Protein AF-A0A4Q8B826-F1 (afdb_monomer_lite)

pLDDT: mean 79.91, std 12.74, range [41.88, 95.56]

Organism: NCBI:txid1077942

Structure (mmCIF, N/CA/C/O backbone):
data_AF-A0A4Q8B826-F1
#
_entry.id   AF-A0A4Q8B826-F1
#
loop_
_atom_site.group_PDB
_atom_site.id
_atom_site.type_symbol
_atom_site.label_atom_id
_atom_site.label_alt_id
_atom_site.label_comp_id
_atom_site.label_asym_id
_atom_site.label_entity_id
_atom_site.label_seq_id
_atom_site.pdbx_PDB_ins_code
_atom_site.Cartn_x
_atom_site.Cartn_y
_atom_site.Cartn_z
_atom_site.occupancy
_atom_site.B_iso_or_equiv
_atom_site.auth_seq_id
_atom_site.auth_comp_id
_atom_site.auth_asym_id
_atom_site.auth_atom_id
_atom_site.pdbx_PDB_model_num
ATOM 1 N N . MET A 1 1 ? -20.140 -1.021 -11.319 1.00 41.88 1 MET A N 1
ATOM 2 C CA . MET A 1 1 ? -19.482 -2.138 -12.029 1.00 41.88 1 MET A CA 1
ATOM 3 C C . MET A 1 1 ? -18.362 -2.645 -11.138 1.00 41.88 1 MET A C 1
ATOM 5 O O . MET A 1 1 ? -17.386 -1.927 -10.962 1.00 41.88 1 MET A O 1
ATOM 9 N N . ALA A 1 2 ? -18.537 -3.799 -10.493 1.00 48.59 2 ALA A N 1
ATOM 10 C CA . ALA A 1 2 ? -17.478 -4.426 -9.705 1.00 48.59 2 ALA A CA 1
ATOM 11 C C . ALA A 1 2 ? -16.447 -4.988 -10.692 1.00 48.59 2 ALA A C 1
ATOM 13 O O . ALA A 1 2 ? -16.637 -6.065 -11.249 1.00 48.59 2 ALA A O 1
ATOM 14 N N . GLY A 1 3 ? -15.439 -4.174 -11.015 1.00 50.16 3 GLY A N 1
ATOM 15 C CA . GLY A 1 3 ? -14.334 -4.577 -11.875 1.00 50.16 3 GLY A CA 1
ATOM 16 C C . GLY A 1 3 ? -13.639 -5.783 -11.259 1.00 50.16 3 GLY A C 1
ATOM 17 O O . GLY A 1 3 ? -13.372 -5.789 -10.063 1.00 50.16 3 GLY A O 1
ATOM 18 N N . ASP A 1 4 ? -13.427 -6.794 -12.086 1.00 57.16 4 ASP A N 1
ATOM 19 C CA . ASP A 1 4 ? -12.924 -8.131 -11.790 1.00 57.16 4 ASP A CA 1
ATOM 20 C C . ASP A 1 4 ? -11.710 -8.148 -10.833 1.00 57.16 4 ASP A C 1
ATOM 22 O O . ASP A 1 4 ? -10.548 -8.127 -11.247 1.00 57.16 4 ASP A O 1
ATOM 26 N N . LEU A 1 5 ? -11.989 -8.155 -9.523 1.00 59.06 5 LEU A N 1
ATOM 27 C CA . LEU A 1 5 ? -10.986 -8.161 -8.451 1.00 59.06 5 LEU A CA 1
ATOM 28 C C . LEU A 1 5 ? -10.116 -9.426 -8.505 1.00 59.06 5 LEU A C 1
ATOM 30 O O . LEU A 1 5 ? -8.941 -9.388 -8.146 1.00 59.06 5 LEU A O 1
ATOM 34 N N . VAL A 1 6 ? -10.676 -10.531 -9.004 1.00 58.50 6 VAL A N 1
ATOM 35 C CA . VAL A 1 6 ? -9.973 -11.808 -9.171 1.00 58.50 6 VAL A CA 1
ATOM 36 C C . VAL A 1 6 ? -8.953 -11.701 -10.300 1.00 58.50 6 VAL A C 1
ATOM 38 O O . VAL A 1 6 ? -7.791 -12.071 -10.130 1.00 58.50 6 VAL A O 1
ATOM 41 N N . ALA A 1 7 ? -9.336 -11.119 -11.435 1.00 57.12 7 ALA A N 1
ATOM 42 C CA . ALA A 1 7 ? -8.402 -10.915 -12.532 1.00 57.12 7 ALA A CA 1
ATOM 43 C C . ALA A 1 7 ? -7.392 -9.783 -12.256 1.00 57.12 7 ALA A C 1
ATOM 45 O O . ALA A 1 7 ? -6.316 -9.767 -12.857 1.00 57.12 7 ALA A O 1
ATOM 46 N N . ALA A 1 8 ? -7.693 -8.846 -11.352 1.00 61.75 8 ALA A N 1
ATOM 47 C CA . ALA A 1 8 ? -6.706 -7.898 -10.833 1.00 61.75 8 ALA A CA 1
ATOM 48 C C . ALA A 1 8 ? -5.651 -8.609 -9.967 1.00 61.75 8 ALA A C 1
ATOM 50 O O . ALA A 1 8 ? -4.457 -8.366 -10.143 1.00 61.75 8 ALA A O 1
ATOM 51 N N . ARG A 1 9 ? -6.076 -9.548 -9.108 1.00 62.88 9 ARG A N 1
ATOM 52 C CA . ARG A 1 9 ? -5.180 -10.367 -8.280 1.00 62.88 9 ARG A CA 1
ATOM 53 C C . ARG A 1 9 ? -4.236 -11.229 -9.120 1.00 62.88 9 ARG A C 1
ATOM 55 O O . ARG A 1 9 ? -3.029 -11.154 -8.933 1.00 62.88 9 ARG A O 1
ATOM 62 N N . ALA A 1 10 ? -4.767 -11.969 -10.095 1.00 59.25 10 ALA A N 1
ATOM 63 C CA . ALA A 1 10 ? -3.957 -12.844 -10.948 1.00 59.25 10 ALA A CA 1
ATOM 64 C C . ALA A 1 10 ? -2.914 -12.074 -11.783 1.00 59.25 10 ALA A C 1
ATOM 66 O O . ALA A 1 10 ? -1.791 -12.541 -11.969 1.00 59.25 10 ALA A O 1
ATOM 67 N N . ARG A 1 11 ? -3.258 -10.867 -12.257 1.00 61.69 11 ARG A N 1
ATOM 68 C CA . ARG A 1 11 ? -2.311 -9.993 -12.971 1.00 61.69 11 ARG A CA 1
ATOM 69 C C . ARG A 1 11 ? -1.237 -9.421 -12.048 1.00 61.69 11 ARG A C 1
ATOM 71 O O . ARG A 1 11 ? -0.113 -9.223 -12.495 1.00 61.69 11 ARG A O 1
ATOM 78 N N . GLN A 1 12 ? -1.568 -9.167 -10.783 1.00 66.62 12 GLN A N 1
ATOM 79 C CA . GLN A 1 12 ? -0.601 -8.699 -9.792 1.00 66.62 12 GLN A CA 1
ATOM 80 C C . GLN A 1 12 ? 0.387 -9.782 -9.376 1.00 66.62 12 GLN A C 1
ATOM 82 O O . GLN A 1 12 ? 1.568 -9.470 -9.278 1.00 66.62 12 GLN A O 1
ATOM 87 N N . ASP A 1 13 ? -0.057 -11.027 -9.188 1.00 65.44 13 ASP A N 1
ATOM 88 C CA . ASP A 1 13 ? 0.852 -12.128 -8.844 1.00 65.44 13 ASP A CA 1
ATOM 89 C C . ASP A 1 13 ? 1.878 -12.363 -9.968 1.00 65.44 13 ASP A C 1
ATOM 91 O O . ASP A 1 13 ? 3.080 -12.346 -9.709 1.00 65.44 13 ASP A O 1
ATOM 95 N N . GLN A 1 14 ? 1.441 -12.422 -11.235 1.00 62.41 14 GLN A N 1
ATOM 96 C CA . GLN A 1 14 ? 2.369 -12.516 -12.374 1.00 62.41 14 GLN A CA 1
ATOM 97 C C . GLN A 1 14 ? 3.302 -11.304 -12.492 1.00 62.41 14 GLN A C 1
ATOM 99 O O . GLN A 1 14 ? 4.492 -11.465 -12.762 1.00 62.41 14 GLN A O 1
ATOM 104 N N . ALA A 1 15 ? 2.790 -10.084 -12.301 1.00 68.44 15 ALA A N 1
ATOM 105 C CA . ALA A 1 15 ? 3.617 -8.881 -12.363 1.00 68.44 15 ALA A CA 1
ATOM 106 C C . ALA A 1 15 ? 4.673 -8.854 -11.248 1.00 68.44 15 ALA A C 1
ATOM 108 O O . ALA A 1 15 ? 5.797 -8.419 -11.484 1.00 68.44 15 ALA A O 1
ATOM 109 N N . LEU A 1 16 ? 4.332 -9.342 -10.053 1.00 67.25 16 LEU A N 1
ATOM 110 C CA . LEU A 1 16 ? 5.243 -9.417 -8.918 1.00 67.25 16 LEU A CA 1
ATOM 111 C C . LEU A 1 16 ? 6.332 -10.471 -9.135 1.00 67.25 16 LEU A C 1
ATOM 113 O O . LEU A 1 16 ? 7.500 -10.175 -8.897 1.00 67.25 16 LEU A O 1
ATOM 117 N N . GLU A 1 17 ? 5.980 -11.661 -9.628 1.00 67.81 17 GLU A N 1
ATOM 118 C CA . GLU A 1 17 ? 6.963 -12.700 -9.964 1.00 67.81 17 GLU A CA 1
ATOM 119 C C . GLU A 1 17 ? 7.963 -12.209 -11.020 1.00 67.81 17 GLU A C 1
ATOM 121 O O . GLU A 1 17 ? 9.175 -12.367 -10.858 1.00 67.81 17 GLU A O 1
ATOM 126 N N . LEU A 1 18 ? 7.470 -11.538 -12.066 1.00 67.00 18 LEU A N 1
ATOM 127 C CA . LEU A 1 18 ? 8.316 -10.978 -13.121 1.00 67.00 18 LEU A CA 1
ATOM 128 C C . LEU A 1 18 ? 9.196 -9.822 -12.616 1.00 67.00 18 LEU A C 1
ATOM 130 O O . LEU A 1 18 ? 10.370 -9.754 -12.975 1.00 67.00 18 LEU A O 1
ATOM 134 N N . ALA A 1 19 ? 8.662 -8.937 -11.769 1.00 66.31 19 ALA A N 1
ATOM 135 C CA . ALA A 1 19 ? 9.389 -7.776 -11.250 1.00 66.31 19 ALA A CA 1
ATOM 136 C C . ALA A 1 19 ? 10.462 -8.152 -10.212 1.00 66.31 19 ALA A C 1
ATOM 138 O O . ALA A 1 19 ? 11.543 -7.566 -10.178 1.00 66.31 19 ALA A O 1
ATOM 139 N N . VAL A 1 20 ? 10.200 -9.163 -9.379 1.00 64.19 20 VAL A N 1
ATOM 140 C CA . VAL A 1 20 ? 11.198 -9.697 -8.436 1.00 64.19 20 VAL A CA 1
ATOM 141 C C . VAL A 1 20 ? 12.323 -10.401 -9.196 1.00 64.19 20 VAL A C 1
ATOM 143 O O . VAL A 1 20 ? 13.492 -10.226 -8.854 1.00 64.19 20 VAL A O 1
ATOM 146 N N . GLY A 1 21 ? 11.992 -11.123 -10.273 1.00 61.44 21 GLY A N 1
ATOM 147 C CA . GLY A 1 21 ? 12.979 -11.719 -11.174 1.00 61.44 21 GLY A CA 1
ATOM 148 C C . GLY A 1 21 ? 13.819 -10.696 -11.949 1.00 61.44 21 GLY A C 1
ATOM 149 O O . GLY A 1 21 ? 14.959 -10.996 -12.298 1.00 61.44 21 GLY A O 1
ATOM 150 N N . SER A 1 22 ? 13.297 -9.487 -12.193 1.00 65.69 22 SER A N 1
ATOM 151 C CA . SER A 1 22 ? 14.009 -8.433 -12.930 1.00 65.69 22 SER A CA 1
ATOM 152 C C . SER A 1 22 ? 14.933 -7.570 -12.063 1.00 65.69 22 SER A C 1
ATOM 154 O O . SER A 1 22 ? 15.727 -6.812 -12.615 1.00 65.69 22 SER A O 1
ATOM 156 N N . GLN A 1 23 ? 14.835 -7.662 -10.729 1.00 67.81 23 GLN A N 1
ATOM 157 C CA . GLN A 1 23 ? 15.528 -6.788 -9.767 1.00 67.81 23 GLN A CA 1
ATOM 158 C C . GLN A 1 23 ? 15.354 -5.277 -10.043 1.00 67.81 23 GLN A C 1
ATOM 160 O O . GLN A 1 23 ? 16.203 -4.458 -9.688 1.00 67.81 23 GLN A O 1
ATOM 165 N N . ASP A 1 24 ? 14.233 -4.890 -10.655 1.00 78.25 24 ASP A N 1
ATOM 166 C CA . ASP A 1 24 ? 13.956 -3.505 -11.038 1.00 78.25 24 ASP A CA 1
ATOM 167 C C . ASP A 1 24 ? 13.135 -2.809 -9.939 1.00 78.25 24 ASP A C 1
ATOM 169 O O . ASP A 1 24 ? 11.914 -2.958 -9.841 1.00 78.25 24 ASP A O 1
ATOM 173 N N . ALA A 1 25 ? 13.823 -2.070 -9.063 1.00 76.31 25 ALA A N 1
ATOM 174 C CA . ALA A 1 25 ? 13.207 -1.405 -7.914 1.00 76.31 25 ALA A CA 1
ATOM 175 C C . ALA A 1 25 ? 12.077 -0.414 -8.279 1.00 76.31 25 ALA A C 1
ATOM 177 O O . ALA A 1 25 ? 11.044 -0.439 -7.603 1.00 76.31 25 ALA A O 1
ATOM 178 N N . PRO A 1 26 ? 12.199 0.422 -9.329 1.00 77.81 26 PRO A N 1
ATOM 179 C CA . PRO A 1 26 ? 11.078 1.193 -9.867 1.00 77.81 26 PRO A CA 1
ATOM 180 C C . PRO A 1 26 ? 9.843 0.353 -10.219 1.00 77.81 26 PRO A C 1
ATOM 182 O O . PRO A 1 26 ? 8.732 0.708 -9.820 1.00 77.81 26 PRO A O 1
ATOM 185 N N . VAL A 1 27 ? 10.023 -0.765 -10.930 1.00 81.88 27 VAL A N 1
ATOM 186 C CA . VAL A 1 27 ? 8.904 -1.629 -11.344 1.00 81.88 27 VAL A CA 1
ATOM 187 C C . VAL A 1 27 ? 8.243 -2.276 -10.130 1.00 81.88 27 VAL A C 1
ATOM 189 O O . VAL A 1 27 ? 7.019 -2.228 -9.997 1.00 81.88 27 VAL A O 1
ATOM 192 N N . VAL A 1 28 ? 9.035 -2.817 -9.202 1.00 83.19 28 VAL A N 1
ATOM 193 C CA . VAL A 1 28 ? 8.514 -3.425 -7.967 1.00 83.19 28 VAL A CA 1
ATOM 194 C C . VAL A 1 28 ? 7.757 -2.398 -7.119 1.00 83.19 28 VAL A C 1
ATOM 196 O O . VAL A 1 28 ? 6.677 -2.698 -6.611 1.00 83.19 28 VAL A O 1
ATOM 199 N N . GLY A 1 29 ? 8.259 -1.164 -7.019 1.00 84.94 29 GLY A N 1
ATOM 200 C CA . GLY A 1 29 ? 7.564 -0.069 -6.341 1.00 84.94 29 GLY A CA 1
ATOM 201 C C . GLY A 1 29 ? 6.185 0.226 -6.944 1.00 84.94 29 GLY A C 1
ATOM 202 O O . GLY A 1 29 ? 5.204 0.340 -6.208 1.00 84.94 29 GLY A O 1
ATOM 203 N N . ALA A 1 30 ? 6.082 0.288 -8.274 1.00 84.69 30 ALA A N 1
ATOM 204 C CA . ALA A 1 30 ? 4.809 0.509 -8.961 1.00 84.69 30 ALA A CA 1
ATOM 205 C C . ALA A 1 30 ? 3.816 -0.649 -8.752 1.00 84.69 30 ALA A C 1
ATOM 207 O O . ALA A 1 30 ? 2.633 -0.407 -8.498 1.00 84.69 30 ALA A O 1
ATOM 208 N N . VAL A 1 31 ? 4.293 -1.901 -8.789 1.00 86.06 31 VAL A N 1
ATOM 209 C CA . VAL A 1 31 ? 3.460 -3.079 -8.494 1.00 86.06 31 VAL A CA 1
ATOM 210 C C . VAL A 1 31 ? 2.899 -2.994 -7.074 1.00 86.06 31 VAL A C 1
ATOM 212 O O . VAL A 1 31 ? 1.692 -3.142 -6.897 1.00 86.06 31 VAL A O 1
ATOM 215 N N . LEU A 1 32 ? 3.727 -2.677 -6.073 1.00 87.88 32 LEU A N 1
ATOM 216 C CA . LEU A 1 32 ? 3.291 -2.556 -4.676 1.00 87.88 32 LEU A CA 1
ATOM 217 C C . LEU A 1 32 ? 2.200 -1.490 -4.477 1.00 87.88 32 LEU A C 1
ATOM 219 O O . LEU A 1 32 ? 1.267 -1.716 -3.705 1.00 87.88 32 LEU A O 1
ATOM 223 N N . VAL A 1 33 ? 2.251 -0.367 -5.203 1.00 89.94 33 VAL A N 1
ATOM 224 C CA . VAL A 1 33 ? 1.171 0.641 -5.177 1.00 89.94 33 VAL A CA 1
ATOM 225 C C . VAL A 1 33 ? -0.123 0.092 -5.784 1.00 89.94 33 VAL A C 1
ATOM 227 O O . VAL A 1 33 ? -1.200 0.301 -5.223 1.00 89.94 33 VAL A O 1
ATOM 230 N N . GLY A 1 34 ? -0.042 -0.650 -6.891 1.00 88.44 34 GLY A N 1
ATOM 231 C CA . GLY A 1 34 ? -1.213 -1.314 -7.470 1.00 88.44 34 GLY A CA 1
ATOM 232 C C . GLY A 1 34 ? -1.837 -2.326 -6.504 1.00 88.44 34 GLY A C 1
ATOM 233 O O . GLY A 1 34 ? -3.060 -2.396 -6.364 1.00 88.44 34 GLY A O 1
ATOM 234 N N . VAL A 1 35 ? -1.005 -3.091 -5.796 1.00 88.19 35 VAL A N 1
ATOM 235 C CA . VAL A 1 35 ? -1.450 -4.045 -4.771 1.00 88.19 35 VAL A CA 1
ATOM 236 C C . VAL A 1 35 ? -2.104 -3.318 -3.588 1.00 88.19 35 VAL A C 1
ATOM 238 O O . VAL A 1 35 ? -3.121 -3.779 -3.070 1.00 88.19 35 VAL A O 1
ATOM 241 N N . ALA A 1 36 ? -1.593 -2.149 -3.196 1.00 89.94 36 ALA A N 1
ATOM 242 C CA . ALA A 1 36 ? -2.212 -1.319 -2.165 1.00 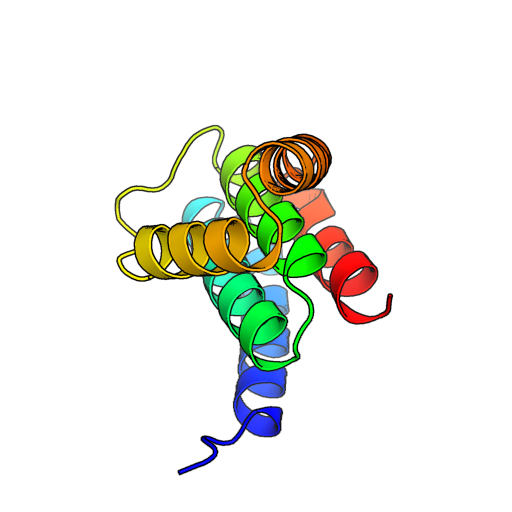89.94 36 ALA A CA 1
ATOM 243 C C . ALA A 1 36 ? -3.624 -0.835 -2.564 1.00 89.94 36 ALA A C 1
ATOM 245 O O . ALA A 1 36 ? -4.532 -0.861 -1.732 1.00 89.94 36 ALA A O 1
ATOM 246 N N . ASP A 1 37 ? -3.852 -0.467 -3.832 1.00 89.75 37 ASP A N 1
ATOM 247 C CA . ASP A 1 37 ? -5.203 -0.145 -4.328 1.00 89.75 37 ASP A CA 1
ATOM 248 C C . ASP A 1 37 ? -6.149 -1.353 -4.241 1.00 89.75 37 ASP A C 1
ATOM 250 O O . ASP A 1 37 ? -7.310 -1.208 -3.853 1.00 89.75 37 ASP A O 1
ATOM 254 N N . LEU A 1 38 ? -5.658 -2.560 -4.548 1.00 87.12 38 LEU A N 1
ATOM 255 C CA . LEU A 1 38 ? -6.446 -3.784 -4.382 1.00 87.12 38 LEU A CA 1
ATOM 256 C C . LEU A 1 38 ? -6.804 -4.017 -2.907 1.00 87.12 38 LEU A C 1
ATOM 258 O O . LEU A 1 38 ? -7.963 -4.298 -2.605 1.00 87.12 38 LEU A O 1
ATOM 262 N N . ALA A 1 39 ? -5.851 -3.850 -1.987 1.00 87.88 39 ALA A N 1
ATOM 263 C CA . ALA A 1 39 ? -6.095 -3.992 -0.552 1.00 87.88 39 ALA A CA 1
ATOM 264 C C . ALA A 1 39 ? -7.188 -3.028 -0.049 1.00 87.88 39 ALA A C 1
ATOM 266 O O . ALA A 1 39 ? -8.054 -3.439 0.726 1.00 87.88 39 ALA A O 1
ATOM 267 N N . LEU A 1 40 ? -7.230 -1.786 -0.549 1.00 88.94 40 LEU A N 1
ATOM 268 C CA . LEU A 1 40 ? -8.323 -0.850 -0.249 1.00 88.94 40 LEU A CA 1
ATOM 269 C C . LEU A 1 40 ? -9.677 -1.352 -0.746 1.00 88.94 40 LEU A C 1
ATOM 271 O O . LEU A 1 40 ? -10.658 -1.311 -0.007 1.00 88.94 40 LEU A O 1
ATOM 275 N N . ARG A 1 41 ? -9.741 -1.861 -1.982 1.00 86.69 41 ARG A N 1
ATOM 276 C CA . ARG A 1 41 ? -10.983 -2.409 -2.556 1.00 86.69 41 ARG A CA 1
ATOM 277 C C . ARG A 1 41 ? -11.486 -3.640 -1.805 1.00 86.69 41 ARG A C 1
ATOM 279 O O . ARG A 1 41 ? -12.684 -3.902 -1.814 1.00 86.69 41 ARG A O 1
ATOM 286 N N . LEU A 1 42 ? -10.583 -4.368 -1.150 1.00 86.00 42 LEU A N 1
ATOM 287 C CA . LEU A 1 42 ? -10.890 -5.502 -0.277 1.00 86.00 42 LEU A CA 1
ATOM 288 C C . LEU A 1 42 ? -11.226 -5.086 1.167 1.00 86.00 42 LEU A C 1
ATOM 290 O O . LEU A 1 42 ? -11.417 -5.954 2.015 1.00 86.00 42 LEU A O 1
ATOM 294 N N . GLY A 1 43 ? -11.297 -3.783 1.468 1.00 88.75 43 GLY A N 1
ATOM 295 C CA . GLY A 1 43 ? -11.620 -3.282 2.806 1.00 88.75 43 GLY A CA 1
ATOM 296 C C . GLY A 1 43 ? -10.478 -3.423 3.813 1.00 88.75 43 GLY A C 1
ATOM 297 O O . GLY A 1 43 ? -10.727 -3.460 5.015 1.00 88.75 43 GLY A O 1
ATOM 298 N N . ARG A 1 44 ? -9.224 -3.502 3.347 1.00 90.69 44 ARG A N 1
ATOM 299 C CA . ARG A 1 44 ? -8.025 -3.662 4.185 1.00 90.69 44 ARG A CA 1
ATOM 300 C C . ARG A 1 44 ? -7.123 -2.423 4.116 1.00 90.69 44 ARG A C 1
ATOM 302 O O . ARG A 1 44 ? -6.038 -2.466 3.533 1.00 90.69 44 ARG A O 1
ATOM 309 N N . PRO A 1 45 ? -7.527 -1.290 4.707 1.00 92.06 45 PRO A N 1
ATOM 310 C CA . PRO A 1 45 ? -6.781 -0.044 4.567 1.00 92.06 45 PRO A CA 1
ATOM 311 C C . PRO A 1 45 ? -5.427 -0.054 5.299 1.00 92.06 45 PRO A C 1
ATOM 313 O O . PRO A 1 45 ? -4.461 0.507 4.786 1.00 92.06 45 PRO A O 1
ATOM 316 N N . ALA A 1 46 ? -5.293 -0.758 6.432 1.00 92.00 46 ALA A N 1
ATOM 317 C CA . ALA A 1 46 ? -4.003 -0.913 7.126 1.00 92.00 46 ALA A CA 1
ATOM 318 C C . ALA A 1 46 ? -2.979 -1.694 6.284 1.00 92.00 46 ALA A C 1
ATOM 320 O O . ALA A 1 46 ? -1.791 -1.367 6.256 1.00 92.00 46 ALA A O 1
ATOM 321 N N . ALA A 1 47 ? -3.458 -2.702 5.555 1.00 91.00 47 ALA A N 1
ATOM 322 C CA . ALA A 1 47 ? -2.666 -3.460 4.601 1.00 91.00 47 ALA A CA 1
ATOM 323 C C . ALA A 1 47 ? -2.202 -2.571 3.433 1.00 91.00 47 ALA A C 1
ATOM 325 O O . ALA A 1 47 ? -1.021 -2.560 3.083 1.00 91.00 47 ALA A O 1
ATOM 326 N N . ALA A 1 48 ? -3.103 -1.747 2.891 1.00 93.19 48 ALA A N 1
ATOM 327 C CA . ALA A 1 48 ? -2.760 -0.776 1.856 1.00 93.19 48 ALA A CA 1
ATOM 328 C C . ALA A 1 48 ? -1.668 0.209 2.315 1.00 93.19 48 ALA A C 1
ATOM 330 O O . ALA A 1 48 ? -0.688 0.417 1.600 1.00 93.19 48 ALA A O 1
ATOM 331 N N . ALA A 1 49 ? -1.781 0.763 3.527 1.00 94.00 49 ALA A N 1
ATOM 332 C CA . ALA A 1 49 ? -0.783 1.678 4.083 1.00 94.00 49 ALA A CA 1
ATOM 333 C C . ALA A 1 49 ? 0.602 1.018 4.235 1.00 94.00 49 ALA A C 1
ATOM 335 O O . ALA A 1 49 ? 1.609 1.602 3.826 1.00 94.00 49 ALA A O 1
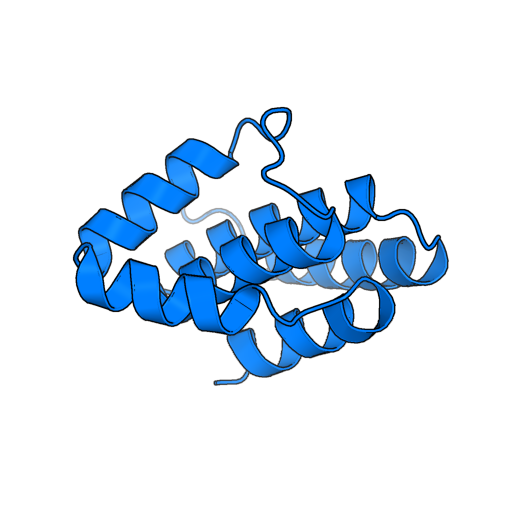ATOM 336 N N . ARG A 1 50 ? 0.663 -0.230 4.726 1.00 94.06 50 ARG A N 1
ATOM 337 C CA . ARG A 1 50 ? 1.914 -1.012 4.801 1.00 94.06 50 ARG A CA 1
ATOM 338 C C . ARG A 1 50 ? 2.555 -1.216 3.430 1.00 94.06 50 ARG A C 1
ATOM 340 O O . ARG A 1 50 ? 3.763 -1.043 3.291 1.00 94.06 50 ARG A O 1
ATOM 347 N N . LEU A 1 51 ? 1.762 -1.534 2.408 1.00 92.25 51 LEU A N 1
ATOM 348 C CA . LEU A 1 51 ? 2.256 -1.723 1.039 1.00 92.25 51 LEU A CA 1
ATOM 349 C C . LEU A 1 51 ? 2.784 -0.420 0.414 1.00 92.25 51 LEU A C 1
ATOM 351 O O . LEU A 1 51 ? 3.789 -0.451 -0.294 1.00 92.25 51 LEU A O 1
ATOM 355 N N . LEU A 1 52 ? 2.180 0.734 0.720 1.00 91.88 52 LEU A N 1
ATOM 356 C CA . LEU A 1 52 ? 2.710 2.045 0.314 1.00 91.88 52 LEU A CA 1
ATOM 357 C C . LEU A 1 52 ? 4.051 2.369 0.995 1.00 91.88 52 LEU A C 1
ATOM 359 O O . LEU A 1 52 ? 4.964 2.916 0.361 1.00 91.88 52 LEU A O 1
ATOM 363 N N . GLY A 1 53 ? 4.191 1.999 2.269 1.00 91.38 53 GLY A N 1
ATOM 364 C CA . GLY A 1 53 ? 5.465 2.050 2.985 1.00 91.38 53 GLY A CA 1
ATOM 365 C C . GLY A 1 53 ? 6.514 1.156 2.324 1.00 91.38 53 GLY A C 1
ATOM 366 O O . GLY A 1 53 ? 7.624 1.608 2.049 1.00 91.38 53 GLY A O 1
ATOM 367 N N . ALA A 1 54 ? 6.138 -0.076 1.970 1.00 90.94 54 ALA A N 1
ATOM 368 C CA . ALA A 1 54 ? 7.011 -1.027 1.283 1.00 90.94 54 ALA A CA 1
ATOM 369 C C . ALA A 1 54 ? 7.476 -0.512 -0.083 1.00 90.94 54 ALA A C 1
ATOM 371 O O . ALA A 1 54 ? 8.670 -0.550 -0.372 1.00 90.94 54 ALA A O 1
ATOM 372 N N . ALA A 1 55 ? 6.568 0.049 -0.889 1.00 89.00 55 ALA A N 1
ATOM 373 C CA . ALA A 1 55 ? 6.906 0.662 -2.176 1.00 89.00 55 ALA A CA 1
ATOM 374 C C . ALA A 1 55 ? 7.966 1.763 -2.021 1.00 89.00 55 ALA A C 1
ATOM 376 O O . ALA A 1 55 ? 8.888 1.877 -2.826 1.00 89.00 55 ALA A O 1
ATOM 377 N N . THR A 1 56 ? 7.856 2.548 -0.949 1.00 89.56 56 THR A N 1
ATOM 378 C CA . THR A 1 56 ? 8.804 3.617 -0.614 1.00 89.56 56 THR A CA 1
ATOM 379 C C . THR A 1 56 ? 10.148 3.056 -0.145 1.00 89.56 56 THR A C 1
ATOM 381 O O . THR A 1 56 ? 11.192 3.522 -0.598 1.00 89.56 56 THR A O 1
ATOM 384 N N . GLY A 1 57 ? 10.138 2.037 0.720 1.00 87.31 57 GLY A N 1
ATOM 385 C CA . GLY A 1 57 ? 11.345 1.371 1.215 1.00 87.31 57 GLY A CA 1
ATOM 386 C C . GLY A 1 57 ? 12.144 0.682 0.105 1.00 87.31 57 GLY A C 1
ATOM 387 O O . GLY A 1 57 ? 13.358 0.855 0.028 1.00 87.31 57 GLY A O 1
ATOM 388 N N . VAL A 1 58 ? 11.460 -0.019 -0.806 1.00 85.25 58 VAL A N 1
ATOM 389 C CA . VAL A 1 58 ? 12.066 -0.693 -1.969 1.00 85.25 58 VAL A CA 1
ATOM 390 C C . VAL A 1 58 ? 12.754 0.300 -2.902 1.00 85.25 58 VAL A C 1
ATOM 392 O O . VAL A 1 58 ? 13.846 0.023 -3.393 1.00 85.25 58 VAL A O 1
ATOM 395 N N . ARG A 1 59 ? 12.142 1.465 -3.138 1.00 79.25 59 ARG A N 1
ATOM 396 C CA . ARG A 1 59 ? 12.695 2.481 -4.042 1.00 79.25 59 ARG A CA 1
ATOM 397 C C . ARG A 1 59 ? 13.747 3.384 -3.390 1.00 79.25 59 ARG A C 1
ATOM 399 O O . ARG A 1 59 ? 14.412 4.134 -4.099 1.00 79.25 59 ARG A O 1
ATOM 406 N N . GLY A 1 60 ? 13.856 3.366 -2.060 1.00 77.69 60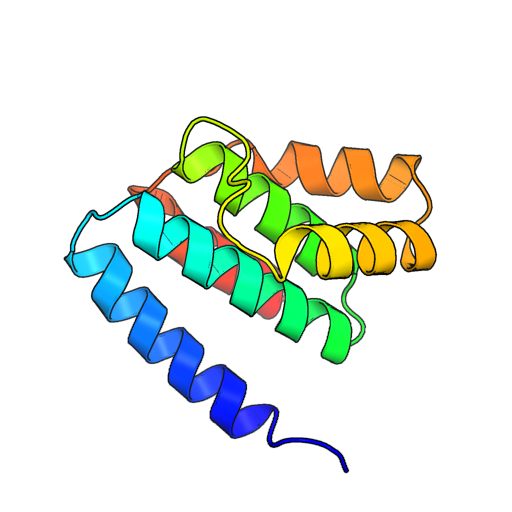 GLY A N 1
ATOM 407 C CA . GLY A 1 60 ? 14.669 4.311 -1.288 1.00 77.69 60 GLY A CA 1
ATOM 408 C C . GLY A 1 60 ? 14.059 5.715 -1.158 1.00 77.69 60 GLY A C 1
ATOM 409 O O . GLY A 1 60 ? 14.759 6.645 -0.765 1.00 77.69 60 GLY A O 1
ATOM 410 N N . GLY A 1 61 ? 12.775 5.893 -1.488 1.00 71.25 61 GLY A N 1
ATOM 411 C CA . GLY A 1 61 ? 12.080 7.182 -1.430 1.00 71.25 61 GLY A CA 1
ATOM 412 C C . GLY A 1 61 ? 10.694 7.169 -2.095 1.00 71.25 61 GLY A C 1
ATOM 413 O O . GLY A 1 61 ? 10.335 6.188 -2.752 1.00 71.25 61 GLY A O 1
ATOM 414 N N . PRO A 1 62 ? 9.877 8.228 -1.914 1.00 64.19 62 PRO A N 1
ATOM 415 C CA . PRO A 1 62 ? 8.541 8.304 -2.498 1.00 64.19 62 PRO A CA 1
ATOM 416 C C . PRO A 1 62 ? 8.600 8.332 -4.026 1.00 64.19 62 PRO A C 1
ATOM 418 O O . PRO A 1 62 ? 9.340 9.117 -4.619 1.00 64.19 62 PRO A O 1
ATOM 421 N N . ASP A 1 63 ? 7.785 7.498 -4.668 1.00 72.25 63 ASP A N 1
ATOM 422 C CA . ASP A 1 63 ? 7.629 7.523 -6.120 1.00 72.25 63 ASP A CA 1
ATOM 423 C C . ASP A 1 63 ? 6.506 8.476 -6.528 1.00 72.25 63 ASP A C 1
ATOM 425 O O . ASP A 1 63 ? 5.324 8.146 -6.418 1.00 72.25 63 ASP A O 1
ATOM 429 N N . HIS A 1 64 ? 6.875 9.654 -7.020 1.00 69.81 64 HIS A N 1
ATOM 430 C CA . HIS A 1 64 ? 5.917 10.639 -7.521 1.00 69.81 64 HIS A CA 1
ATOM 431 C C . HIS 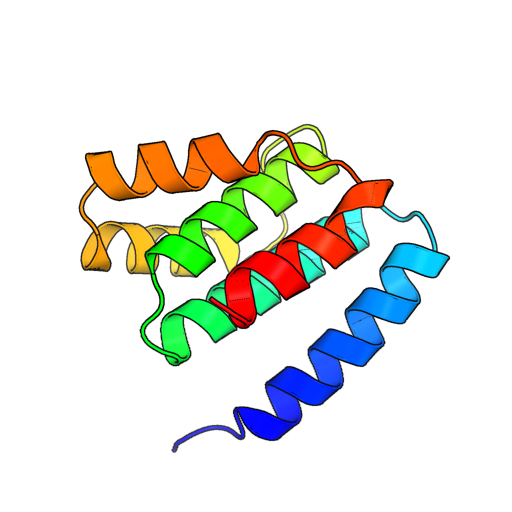A 1 64 ? 5.448 10.362 -8.957 1.00 69.81 64 HIS A C 1
ATOM 433 O O . HIS A 1 64 ? 4.524 11.022 -9.426 1.00 69.81 64 HIS A O 1
ATOM 439 N N . SER A 1 65 ? 6.057 9.403 -9.664 1.00 72.69 65 SER A N 1
ATOM 440 C CA . SER A 1 65 ? 5.664 9.048 -11.036 1.00 72.69 65 SER A CA 1
ATOM 441 C C . SER A 1 65 ? 4.440 8.130 -11.093 1.00 72.69 65 SER A C 1
ATOM 443 O O . SER A 1 65 ? 3.776 8.040 -12.126 1.00 72.69 65 SER A O 1
ATOM 445 N N . VAL A 1 66 ? 4.092 7.487 -9.974 1.00 73.62 66 VAL A N 1
ATOM 446 C CA . VAL A 1 66 ? 2.927 6.603 -9.883 1.00 73.62 66 VAL A CA 1
ATOM 447 C C . VAL A 1 66 ? 1.681 7.431 -9.577 1.00 73.62 66 VAL A C 1
ATOM 449 O O . VAL A 1 66 ? 1.408 7.775 -8.428 1.00 73.62 66 VAL A O 1
ATOM 452 N N . LEU A 1 67 ? 0.906 7.730 -10.620 1.00 73.75 67 LEU A N 1
ATOM 453 C CA . LEU A 1 67 ? -0.285 8.589 -10.554 1.00 73.75 67 LEU A CA 1
ATOM 454 C C . LEU A 1 67 ? -1.360 8.092 -9.577 1.00 73.75 67 LEU A C 1
ATOM 456 O O . LEU A 1 67 ? -2.088 8.899 -9.003 1.00 73.75 67 LEU A O 1
ATOM 460 N N . ASP A 1 68 ? -1.449 6.780 -9.359 1.00 77.06 68 ASP A N 1
ATOM 461 C CA . ASP A 1 68 ? -2.412 6.200 -8.421 1.00 77.06 68 ASP A CA 1
ATOM 462 C C . ASP A 1 68 ? -2.012 6.379 -6.951 1.00 77.06 68 ASP A C 1
ATOM 464 O O . ASP A 1 68 ? -2.880 6.348 -6.076 1.00 77.06 68 ASP A O 1
ATOM 468 N N . ARG A 1 69 ? -0.727 6.615 -6.652 1.00 81.62 69 ARG A N 1
ATOM 469 C CA . ARG A 1 69 ? -0.226 6.665 -5.272 1.00 81.62 69 ARG A CA 1
ATOM 470 C C . ARG A 1 69 ? -0.956 7.707 -4.412 1.00 81.62 69 ARG A C 1
ATOM 472 O O . ARG A 1 69 ? -1.449 7.311 -3.358 1.00 81.62 69 ARG A O 1
ATOM 479 N N . PRO A 1 70 ? -1.099 8.987 -4.814 1.00 87.50 70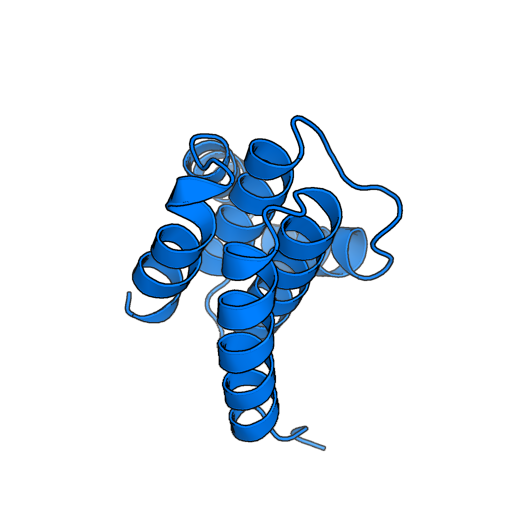 PRO A N 1
ATOM 480 C CA . PRO A 1 70 ? -1.782 9.984 -3.985 1.00 87.50 70 PRO A CA 1
ATOM 481 C C . PRO A 1 70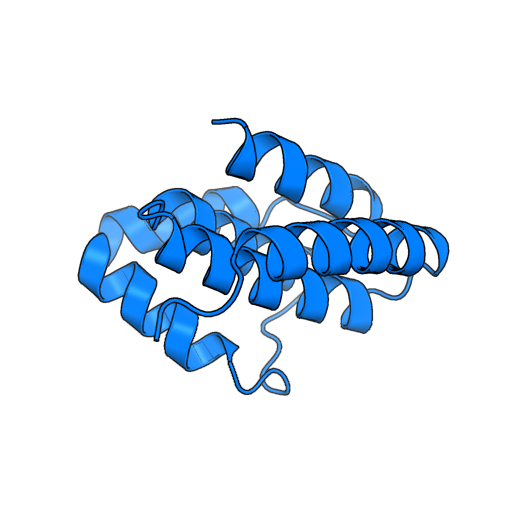 ? -3.241 9.621 -3.687 1.00 87.50 70 PRO A C 1
ATOM 483 O O . PRO A 1 70 ? -3.723 9.862 -2.583 1.00 87.50 70 PRO A O 1
ATOM 486 N N . ARG A 1 71 ? -3.938 9.001 -4.651 1.00 89.50 71 ARG A N 1
ATOM 487 C CA . ARG A 1 71 ? -5.330 8.562 -4.482 1.00 89.50 71 ARG A CA 1
ATOM 488 C C . ARG A 1 71 ? -5.438 7.437 -3.453 1.00 89.50 71 ARG A C 1
ATOM 490 O O . ARG A 1 71 ? -6.316 7.484 -2.596 1.00 89.50 71 ARG A O 1
ATOM 497 N N . VAL A 1 72 ? -4.556 6.439 -3.536 1.00 89.69 72 VAL A N 1
ATOM 498 C CA . VAL A 1 72 ? -4.509 5.311 -2.590 1.00 89.69 72 VAL A CA 1
ATOM 499 C C . VAL A 1 72 ? -4.128 5.804 -1.192 1.00 89.69 72 VAL A C 1
ATOM 501 O O . VAL A 1 72 ? -4.740 5.396 -0.210 1.00 89.69 72 VAL A O 1
ATOM 504 N N . GLU A 1 73 ? -3.172 6.727 -1.091 1.00 90.44 73 GLU A N 1
ATOM 505 C CA . GLU A 1 73 ? -2.730 7.300 0.184 1.00 90.44 73 GLU A CA 1
ATOM 506 C C . GLU A 1 73 ? -3.855 8.079 0.882 1.00 90.44 73 GLU A C 1
ATOM 508 O O . GLU A 1 73 ? -4.114 7.871 2.065 1.00 90.44 73 GLU A O 1
ATOM 513 N N . ALA A 1 74 ? -4.573 8.926 0.138 1.00 92.12 74 ALA A N 1
ATOM 514 C CA . ALA A 1 74 ? -5.715 9.669 0.661 1.00 92.12 74 ALA A CA 1
ATOM 515 C C . ALA A 1 74 ? -6.845 8.738 1.130 1.00 92.12 74 ALA A C 1
ATOM 517 O O . ALA A 1 74 ? -7.366 8.917 2.226 1.00 92.12 74 ALA A O 1
ATOM 518 N N . ALA A 1 75 ? -7.184 7.714 0.341 1.00 92.06 75 ALA A N 1
ATOM 519 C CA . ALA A 1 75 ? -8.222 6.751 0.704 1.00 92.06 75 ALA A CA 1
ATOM 520 C C . ALA A 1 75 ? -7.843 5.898 1.930 1.00 92.06 75 ALA A C 1
ATOM 522 O O . ALA A 1 75 ? -8.697 5.594 2.759 1.00 92.06 75 ALA A O 1
ATOM 523 N N . ALA A 1 76 ? -6.566 5.529 2.075 1.00 91.69 76 ALA A N 1
ATOM 524 C CA . ALA A 1 76 ? -6.085 4.810 3.252 1.00 91.69 76 ALA A CA 1
ATOM 525 C C . ALA A 1 76 ? -6.123 5.684 4.516 1.00 91.69 76 ALA A C 1
ATOM 527 O O . ALA A 1 76 ? -6.537 5.201 5.569 1.00 91.69 76 ALA A O 1
ATOM 528 N N . ARG A 1 77 ? -5.740 6.965 4.409 1.00 94.50 77 ARG A N 1
ATOM 529 C CA . ARG A 1 77 ? -5.850 7.935 5.510 1.00 94.50 77 ARG A CA 1
ATOM 530 C C . ARG A 1 77 ? -7.292 8.188 5.924 1.00 94.50 77 ARG A C 1
ATOM 532 O O . ARG A 1 77 ? -7.570 8.197 7.114 1.00 94.50 77 ARG A O 1
ATOM 539 N N . ASP A 1 78 ? -8.200 8.357 4.968 1.00 94.69 78 ASP A N 1
ATOM 540 C CA . ASP A 1 78 ? -9.626 8.570 5.248 1.00 94.69 78 ASP A CA 1
ATOM 541 C C . ASP A 1 78 ? -10.236 7.379 6.008 1.00 94.69 78 ASP A C 1
ATOM 543 O O . ASP A 1 78 ? -10.973 7.555 6.974 1.00 94.69 78 ASP A O 1
ATOM 547 N N . ALA A 1 79 ? -9.848 6.154 5.637 1.00 93.69 79 ALA A N 1
ATOM 548 C CA . ALA A 1 79 ? -10.352 4.939 6.268 1.00 93.69 79 ALA A CA 1
ATOM 549 C C . ALA A 1 79 ? -9.741 4.626 7.651 1.00 93.69 79 ALA A C 1
ATOM 551 O O . ALA A 1 79 ? -10.389 3.960 8.457 1.00 93.69 79 ALA A O 1
ATOM 552 N N . LEU A 1 80 ? -8.496 5.040 7.922 1.00 92.69 80 LEU A N 1
ATOM 553 C CA . LEU A 1 80 ? -7.767 4.709 9.161 1.00 92.69 80 LEU A CA 1
ATOM 554 C C . LEU A 1 80 ? -7.654 5.868 10.155 1.00 92.69 80 LEU A C 1
ATOM 556 O O . LEU A 1 80 ? -7.458 5.632 11.345 1.00 92.69 80 LEU A O 1
ATOM 560 N N . GLY A 1 81 ? -7.706 7.106 9.671 1.00 95.56 81 GLY A N 1
ATOM 561 C CA . GLY A 1 81 ? -7.133 8.261 10.356 1.00 95.56 81 GLY A CA 1
ATOM 562 C C . GLY A 1 81 ? -5.610 8.359 10.184 1.00 95.56 81 GLY A C 1
ATOM 563 O O . GLY A 1 81 ? -4.932 7.402 9.799 1.00 95.56 81 GLY A O 1
ATOM 564 N N . GLU A 1 82 ? -5.059 9.542 10.472 1.00 93.62 82 GLU A N 1
ATOM 565 C CA . GLU A 1 82 ? -3.646 9.857 10.208 1.00 93.62 82 GLU A CA 1
ATOM 566 C C . GLU A 1 82 ? -2.675 9.020 11.058 1.00 93.62 82 GLU A C 1
ATOM 568 O O . GLU A 1 82 ? -1.691 8.511 10.529 1.00 93.62 82 GLU A O 1
ATOM 573 N N . GLU A 1 83 ? -2.954 8.828 12.353 1.00 94.62 83 GLU A N 1
ATOM 574 C CA . GLU A 1 83 ? -2.066 8.080 13.262 1.00 94.62 83 GLU A CA 1
ATOM 575 C C . GLU A 1 83 ? -1.934 6.608 12.853 1.00 94.62 83 GLU A C 1
ATOM 577 O O . GLU A 1 83 ? -0.827 6.118 12.628 1.00 94.62 83 GLU A O 1
ATOM 582 N N . ALA A 1 84 ? -3.060 5.913 12.673 1.00 92.69 84 ALA A N 1
ATOM 583 C CA . ALA A 1 84 ? -3.054 4.506 12.278 1.00 92.69 84 ALA A CA 1
ATOM 584 C C . ALA A 1 84 ? -2.487 4.304 10.862 1.00 92.69 84 ALA A C 1
ATOM 586 O O . ALA A 1 84 ? -1.823 3.297 10.594 1.00 92.69 84 ALA A O 1
ATOM 587 N N . PHE A 1 85 ? -2.697 5.267 9.957 1.00 94.62 85 PHE A N 1
ATOM 588 C CA . PHE A 1 85 ? -2.030 5.274 8.658 1.00 94.62 85 PHE A CA 1
ATOM 589 C C . PHE A 1 85 ? -0.507 5.384 8.811 1.00 94.62 85 PHE A C 1
ATOM 591 O O . PHE A 1 85 ? 0.219 4.586 8.217 1.00 94.62 85 PHE A O 1
ATOM 598 N N . ALA A 1 86 ? -0.020 6.339 9.608 1.00 94.81 86 ALA A N 1
ATOM 599 C CA . ALA A 1 86 ? 1.407 6.576 9.799 1.00 94.81 86 ALA A CA 1
ATOM 600 C C . ALA A 1 86 ? 2.116 5.361 10.416 1.00 94.81 86 ALA A C 1
ATOM 602 O O . ALA A 1 86 ? 3.180 4.970 9.931 1.00 94.81 86 ALA A O 1
ATOM 603 N N . GLU A 1 87 ? 1.516 4.716 11.421 1.00 95.19 87 GLU A N 1
ATOM 604 C CA . GLU A 1 87 ? 2.056 3.489 12.020 1.00 95.19 87 GLU A CA 1
ATOM 605 C C . GLU A 1 87 ? 2.142 2.343 11.006 1.00 95.19 87 GLU A C 1
ATOM 607 O O . GLU A 1 87 ? 3.183 1.693 10.862 1.00 95.19 87 GLU A O 1
ATOM 612 N N . ALA A 1 88 ? 1.058 2.105 10.263 1.00 93.69 88 ALA A N 1
ATOM 613 C CA . ALA A 1 88 ? 1.018 1.059 9.251 1.00 93.69 88 ALA A CA 1
ATOM 614 C C . ALA A 1 88 ? 2.033 1.328 8.127 1.00 93.69 88 ALA A C 1
ATOM 616 O O . ALA A 1 88 ? 2.786 0.434 7.742 1.00 93.69 88 ALA A O 1
ATOM 617 N N . TYR A 1 89 ? 2.110 2.566 7.644 1.00 93.00 89 TYR A N 1
ATOM 618 C CA . TYR A 1 89 ? 3.079 2.983 6.637 1.00 93.00 89 TYR A CA 1
ATOM 619 C C . TYR A 1 89 ? 4.523 2.808 7.123 1.00 93.00 89 TYR A C 1
ATOM 621 O O . TYR A 1 89 ? 5.351 2.245 6.403 1.00 93.00 89 TYR A O 1
ATOM 629 N N . ALA A 1 90 ? 4.827 3.212 8.360 1.00 93.06 90 ALA A N 1
ATOM 630 C CA . ALA A 1 90 ? 6.149 3.042 8.957 1.00 93.06 90 ALA A CA 1
ATOM 631 C C . ALA A 1 90 ? 6.556 1.563 9.046 1.00 93.06 90 ALA A C 1
ATOM 633 O O . ALA A 1 90 ? 7.692 1.221 8.715 1.00 93.06 90 ALA A O 1
ATOM 634 N N . GLY A 1 91 ? 5.615 0.674 9.384 1.00 90.38 91 GLY A N 1
ATOM 635 C CA . GLY A 1 91 ? 5.831 -0.776 9.367 1.00 90.38 91 GLY A CA 1
ATOM 636 C C . GLY A 1 91 ? 6.205 -1.336 7.986 1.00 90.38 91 GLY A C 1
ATOM 637 O O . GLY A 1 91 ? 6.837 -2.385 7.901 1.00 90.38 91 GLY A O 1
ATOM 638 N N . GLY A 1 92 ? 5.863 -0.629 6.904 1.00 88.81 92 GLY A N 1
ATOM 639 C CA . GLY A 1 92 ? 6.248 -0.976 5.538 1.00 88.81 92 GLY A CA 1
ATOM 640 C C . GLY A 1 92 ? 7.633 -0.477 5.107 1.00 88.81 92 GLY A C 1
ATOM 641 O O . GLY A 1 92 ? 8.242 -1.049 4.209 1.00 88.81 92 GLY A O 1
ATOM 642 N N . LEU A 1 93 ? 8.189 0.562 5.734 1.00 90.94 93 LEU A N 1
ATOM 643 C CA . LEU A 1 93 ? 9.456 1.174 5.286 1.00 90.94 93 LEU A CA 1
ATOM 644 C C . LEU A 1 93 ? 10.679 0.247 5.415 1.00 90.94 93 LEU A C 1
ATOM 646 O O . LEU A 1 93 ? 11.719 0.487 4.795 1.00 90.94 93 LEU A O 1
ATOM 650 N N . GLY A 1 94 ? 10.571 -0.814 6.216 1.00 87.50 94 GLY A N 1
ATOM 651 C CA . GLY A 1 94 ? 11.613 -1.827 6.380 1.00 87.50 94 GLY A CA 1
ATOM 652 C C . GLY A 1 94 ? 11.789 -2.754 5.175 1.00 87.50 94 GLY A C 1
ATOM 653 O O . GLY A 1 94 ? 12.842 -3.377 5.055 1.00 87.50 94 GLY A O 1
ATOM 654 N N . TYR A 1 95 ? 10.812 -2.826 4.264 1.00 86.00 95 TYR A N 1
ATOM 655 C CA . TYR A 1 95 ? 10.904 -3.714 3.109 1.00 86.00 95 TYR A CA 1
ATOM 656 C C . TYR A 1 95 ? 11.964 -3.249 2.109 1.00 86.00 95 TYR A C 1
ATOM 658 O O . TYR A 1 95 ? 12.247 -2.058 1.937 1.00 86.00 95 TYR A O 1
ATOM 666 N N . ARG A 1 96 ? 12.580 -4.231 1.465 1.00 85.25 96 ARG A N 1
ATOM 667 C CA . ARG A 1 96 ? 13.632 -4.091 0.462 1.00 85.25 96 ARG A CA 1
ATOM 668 C C . ARG A 1 96 ? 13.201 -4.846 -0.782 1.00 85.25 96 ARG A C 1
ATOM 670 O O . ARG A 1 96 ? 12.257 -5.629 -0.740 1.00 85.25 96 ARG A O 1
ATOM 677 N N . LEU A 1 97 ? 13.889 -4.605 -1.892 1.00 78.06 97 LEU A N 1
ATOM 678 C CA . LEU A 1 97 ? 13.583 -5.243 -3.172 1.00 78.06 97 LEU A CA 1
ATOM 679 C C . LEU A 1 97 ? 13.461 -6.772 -3.047 1.00 78.06 97 LEU A C 1
ATOM 681 O O . LEU A 1 97 ? 12.504 -7.362 -3.536 1.00 78.06 97 LEU A O 1
ATOM 685 N N . GLU A 1 98 ? 14.389 -7.384 -2.313 1.00 76.81 98 GLU A N 1
ATOM 686 C CA . GLU A 1 98 ? 14.426 -8.821 -2.024 1.00 76.81 98 GLU A CA 1
ATOM 687 C C . GLU A 1 98 ? 13.251 -9.323 -1.163 1.00 76.81 98 GLU A C 1
ATOM 689 O O . GLU A 1 98 ? 12.836 -10.471 -1.305 1.00 76.81 98 GLU A O 1
ATOM 694 N N . THR A 1 99 ? 12.667 -8.468 -0.315 1.00 78.50 99 THR A N 1
ATOM 695 C CA . THR A 1 99 ? 11.544 -8.813 0.575 1.00 78.50 99 THR A CA 1
ATOM 696 C C . THR A 1 99 ? 10.190 -8.304 0.072 1.00 78.50 99 THR A C 1
ATOM 698 O O . THR A 1 99 ? 9.165 -8.496 0.724 1.00 78.50 99 THR A O 1
ATOM 701 N N . ALA A 1 100 ? 10.131 -7.699 -1.118 1.00 74.25 100 ALA A N 1
ATOM 702 C CA . ALA A 1 100 ? 8.893 -7.151 -1.670 1.00 74.25 100 ALA A CA 1
ATOM 703 C C . ALA A 1 100 ? 7.816 -8.227 -1.909 1.00 74.25 100 ALA A C 1
ATOM 705 O O . ALA A 1 100 ? 6.633 -7.986 -1.668 1.00 74.25 100 ALA A O 1
ATOM 706 N N . ALA A 1 101 ? 8.217 -9.435 -2.322 1.00 71.50 101 ALA A N 1
ATOM 707 C CA . ALA A 1 101 ? 7.295 -10.559 -2.492 1.00 71.50 101 ALA A CA 1
ATOM 708 C C . ALA A 1 101 ? 6.678 -11.031 -1.165 1.00 71.50 101 ALA A C 1
ATOM 710 O O . ALA A 1 101 ? 5.528 -11.472 -1.126 1.00 71.50 101 ALA A O 1
ATOM 711 N N . GLU A 1 102 ? 7.446 -10.947 -0.078 1.00 74.31 102 GLU A N 1
ATOM 712 C CA . GLU A 1 102 ? 6.986 -11.271 1.271 1.00 74.31 102 GLU A CA 1
ATOM 713 C C . GLU A 1 102 ? 5.988 -10.223 1.765 1.00 74.31 102 GLU A C 1
ATOM 715 O O . GLU A 1 102 ? 4.932 -10.590 2.279 1.00 74.31 102 GLU A O 1
ATOM 720 N N . ALA A 1 103 ? 6.260 -8.937 1.508 1.00 74.25 103 ALA A N 1
ATOM 721 C CA . ALA A 1 103 ? 5.360 -7.840 1.855 1.00 74.25 103 ALA A CA 1
ATOM 722 C C . ALA A 1 103 ? 3.945 -8.068 1.309 1.00 74.25 103 ALA A C 1
ATOM 724 O O . ALA A 1 103 ? 2.967 -7.888 2.030 1.00 74.25 103 ALA A O 1
ATOM 725 N N . VAL A 1 104 ? 3.825 -8.505 0.052 1.00 75.50 104 VAL A N 1
ATOM 726 C CA . VAL A 1 104 ? 2.530 -8.781 -0.588 1.00 75.50 104 VAL A CA 1
ATOM 727 C C . VAL A 1 104 ? 1.817 -9.965 0.062 1.00 75.50 104 VAL A C 1
ATOM 729 O O . VAL A 1 104 ? 0.632 -9.851 0.371 1.00 75.50 104 VAL A O 1
ATOM 732 N N . ARG A 1 105 ? 2.522 -11.078 0.299 1.00 75.31 105 ARG A N 1
ATOM 733 C CA . ARG A 1 105 ? 1.951 -12.285 0.925 1.00 75.31 105 ARG A CA 1
ATOM 734 C C . ARG A 1 105 ? 1.445 -11.997 2.335 1.00 75.31 105 ARG A C 1
ATOM 736 O O . ARG A 1 105 ? 0.260 -12.136 2.612 1.00 75.31 105 ARG A O 1
ATOM 743 N N . VAL A 1 106 ? 2.318 -11.479 3.198 1.00 72.44 106 VAL A N 1
ATOM 744 C CA . VAL A 1 106 ? 1.994 -11.193 4.606 1.00 72.44 106 VAL A CA 1
ATOM 745 C C . VAL A 1 106 ? 0.818 -10.224 4.726 1.00 72.44 106 VAL A C 1
ATOM 747 O O . VAL A 1 106 ? -0.008 -10.351 5.623 1.00 72.44 106 VAL A O 1
ATOM 750 N N . THR A 1 107 ? 0.726 -9.258 3.815 1.00 72.00 107 THR A N 1
ATOM 751 C CA . THR A 1 107 ? -0.251 -8.171 3.917 1.00 72.00 107 THR A CA 1
ATOM 752 C C . THR A 1 107 ? -1.621 -8.525 3.322 1.00 72.00 107 THR A C 1
ATOM 754 O O . THR A 1 107 ? -2.611 -7.876 3.654 1.00 72.00 107 THR A O 1
ATOM 757 N N . LEU A 1 108 ? -1.708 -9.544 2.459 1.00 68.88 108 LEU A N 1
ATOM 758 C CA . LEU A 1 108 ? -2.957 -9.961 1.798 1.00 68.88 108 LEU A CA 1
ATOM 759 C C . LEU A 1 108 ? -3.486 -11.312 2.284 1.00 68.88 108 LEU A C 1
ATOM 761 O O . LEU A 1 108 ? -4.651 -11.619 2.032 1.00 68.88 108 LEU A O 1
ATOM 765 N N . ASP A 1 109 ? -2.689 -12.080 3.021 1.00 65.94 109 ASP A N 1
ATOM 766 C CA . ASP A 1 109 ? -3.139 -13.297 3.705 1.00 65.94 109 ASP A CA 1
ATOM 767 C C . ASP A 1 109 ? -3.545 -13.052 5.177 1.00 65.94 109 ASP A C 1
ATOM 769 O O . ASP A 1 109 ? -4.114 -13.945 5.804 1.00 65.94 109 ASP A O 1
ATOM 773 N N . ALA A 1 110 ? -3.305 -11.846 5.714 1.00 55.28 110 ALA A N 1
ATOM 774 C CA . ALA A 1 110 ? -3.772 -11.381 7.031 1.00 55.28 110 ALA A CA 1
ATOM 775 C C . ALA A 1 110 ? -5.145 -10.695 6.961 1.00 55.28 110 ALA A C 1
ATOM 777 O O . ALA A 1 110 ? -5.970 -10.929 7.870 1.00 55.28 110 ALA A O 1
#

Foldseek 3Di:
DPPDLVVLVVVLVVQCVVQLVVLDLLSLLLSLQSLLVSCVVVVNLLLSLLSNLQSQLANVHHDPVNPCNVVSLVSSCVSQPDVSSVVSSPNNNPHYSNCSVVSSCVSVVD

Radius of gyration: 12.56 Å; chains: 1; bounding box: 35×24×26 Å

Secondary structure (DSSP, 8-state):
----HHHHHHHHHHHHHHHHHHT-HHHHHHHHHHHHHHHHHTT-HHHHHHHHHHHHHHHTS--TT-TTHHHHHHHHHHHH-HHHHHHHHHHHTT--GGGHHHHHHHHHH-

Sequence (110 aa):
MAGDLVAARARQDQALELAVGSQDAPVVGAVLVGVADLALRLGRPAAAARLLGAATGVRGGPDHSVLDRPRVEAAARDALGEEAFAEAYAGGLGYRLETAAEAVRVTLDA